Protein AF-X1QPD2-F1 (afdb_monomer_lite)

Radius of gyration: 23.18 Å; chains: 1; bounding box: 61×35×70 Å

InterPro domains:
  IPR004107 Integrase, SAM-like, N-terminal [PF02899] (20-73)
  IPR010998 Integrase/recombinase, N-terminal [G3DSA:1.10.150.130] (5-131)
  IPR011010 DNA breaking-rejoining enzyme, catalytic core [SSF56349] (10-158)
  IPR044068 Core-binding (CB) domain [PS51900] (10-109)

pLDDT: mean 89.9, std 12.09, range [36.44, 97.88]

Secondary structure (DSSP, 8-state):
----------BHHHHHHHHHHHTTTS-HHHHHHHHHHHHHHHHHHHHTT--SBGGG--HHHHHHHHHHHHH-SSGGG-SS--TTTSSPPPHHHHHHHHHHHHHHHHHHHHTS-SS---SGGGPPPPPP-PPP-PPPPHHHHHHHHHHHHHHHHHT-HHHHHHHHHHHHHHHHH--

Organism: NCBI:txid412755

Sequence (175 aa):
MITELKTKTITLDELIDAFLGATSHLSPHTQRYYRTYLKNFGWYAHKFGWP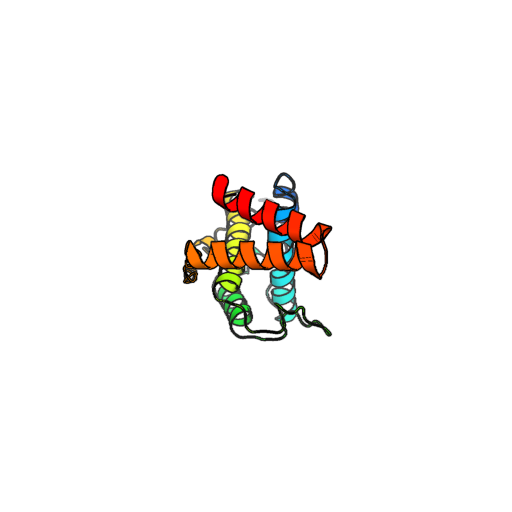EAAEEITRDHIRQFLNYVSSNTNRWGLDDPTRSSSRRAAPGTAFHYGVVVKRLFRWASDEEEYVKENGIWRLKLPAPHFRQVEPYTDTEVMSLLEACEEEYRFRSCFLGSRNGAIIAVFCDTGR

Structure (mmCIF, N/CA/C/O backbone):
data_AF-X1QPD2-F1
#
_entry.id   AF-X1QPD2-F1
#
loop_
_atom_site.group_PDB
_atom_site.id
_atom_site.type_symbol
_atom_site.label_atom_id
_atom_site.label_alt_id
_atom_site.label_comp_id
_atom_site.label_asym_id
_atom_site.label_entity_id
_atom_site.label_seq_id
_atom_site.pdbx_PDB_ins_code
_atom_site.Cartn_x
_atom_site.Cartn_y
_atom_site.Cartn_z
_atom_site.occupancy
_atom_site.B_iso_or_equiv
_atom_site.auth_seq_id
_atom_site.auth_comp_id
_atom_site.auth_asym_id
_atom_site.auth_atom_id
_atom_site.pdbx_PDB_model_num
ATOM 1 N N . MET A 1 1 ? -36.673 8.639 31.900 1.00 36.44 1 MET A N 1
ATOM 2 C CA . MET A 1 1 ? -36.144 7.412 31.270 1.00 36.44 1 MET A CA 1
ATOM 3 C C . MET A 1 1 ? -35.296 7.849 30.097 1.00 36.44 1 MET A C 1
ATOM 5 O O . MET A 1 1 ? -35.849 8.310 29.110 1.00 36.44 1 MET A O 1
ATOM 9 N N . ILE A 1 2 ? -33.974 7.840 30.264 1.00 37.12 2 ILE A N 1
ATOM 10 C CA . ILE A 1 2 ? -33.036 8.119 29.176 1.00 37.12 2 ILE A CA 1
ATOM 11 C C . ILE A 1 2 ? -32.878 6.792 28.445 1.00 37.12 2 ILE A C 1
ATOM 13 O O . ILE A 1 2 ? -32.372 5.831 29.016 1.00 37.12 2 ILE A O 1
ATOM 17 N N . THR A 1 3 ? -33.412 6.710 27.234 1.00 38.44 3 THR A N 1
ATOM 18 C CA . THR A 1 3 ? -33.217 5.559 26.360 1.00 38.44 3 THR A CA 1
ATOM 19 C C . THR A 1 3 ? -31.744 5.556 25.968 1.00 38.44 3 THR A C 1
ATOM 21 O O . THR A 1 3 ? -31.315 6.396 25.179 1.00 38.44 3 THR A O 1
ATOM 24 N N . GLU A 1 4 ? -30.949 4.669 26.566 1.00 42.09 4 GLU A N 1
ATOM 25 C CA . GLU A 1 4 ? -29.590 4.396 26.107 1.00 42.09 4 GLU A CA 1
ATOM 26 C C . GLU A 1 4 ? -29.680 3.866 24.673 1.00 42.09 4 GLU A C 1
ATOM 28 O O . GLU A 1 4 ? -29.994 2.700 24.425 1.00 42.09 4 GLU A O 1
ATOM 33 N N . LEU A 1 5 ? -29.452 4.752 23.705 1.00 43.00 5 LEU A N 1
ATOM 34 C CA . LEU A 1 5 ? -29.138 4.365 22.340 1.00 43.00 5 LEU A CA 1
ATOM 35 C C . LEU A 1 5 ? -27.831 3.577 22.418 1.00 43.00 5 LEU A C 1
ATOM 37 O O . LEU A 1 5 ? -26.760 4.165 22.540 1.00 43.00 5 LEU A O 1
ATOM 41 N N . LYS A 1 6 ? -27.920 2.242 22.390 1.00 42.84 6 LYS A N 1
ATOM 42 C CA . LYS A 1 6 ? -26.766 1.383 22.124 1.00 42.84 6 LYS A CA 1
ATOM 43 C C . LYS A 1 6 ? -26.183 1.830 20.788 1.00 42.84 6 LYS A C 1
ATOM 45 O O . LYS A 1 6 ? -26.721 1.492 19.735 1.00 42.84 6 LYS A O 1
ATOM 50 N N . THR A 1 7 ? -25.114 2.615 20.838 1.00 57.09 7 THR A N 1
ATOM 51 C CA . THR A 1 7 ? -24.242 2.865 19.696 1.00 57.09 7 THR A CA 1
ATOM 52 C C . THR A 1 7 ? -23.852 1.503 19.149 1.00 57.09 7 THR A C 1
ATOM 54 O O . THR A 1 7 ? -23.247 0.697 19.853 1.00 57.09 7 THR A O 1
ATOM 57 N N . LYS A 1 8 ? -24.310 1.204 17.934 1.00 65.56 8 LYS A N 1
ATOM 58 C CA . LYS A 1 8 ? -24.020 -0.050 17.250 1.00 65.56 8 LYS A CA 1
ATOM 59 C C . LYS A 1 8 ? -22.508 -0.109 17.041 1.00 65.56 8 LYS A C 1
ATOM 61 O O . LYS A 1 8 ? -21.984 0.600 16.192 1.00 65.56 8 LYS A O 1
ATOM 66 N N . THR A 1 9 ? -21.819 -0.904 17.852 1.00 85.00 9 THR A N 1
ATOM 67 C CA . THR A 1 9 ? -20.382 -1.132 17.714 1.00 85.00 9 THR A CA 1
ATOM 68 C C . THR A 1 9 ? -20.138 -1.821 16.378 1.00 85.00 9 THR A C 1
ATOM 70 O O . THR A 1 9 ? -20.630 -2.928 16.164 1.00 85.00 9 THR A O 1
ATOM 73 N N . ILE A 1 10 ? -19.433 -1.149 15.468 1.00 93.56 10 ILE A N 1
ATOM 74 C CA . ILE A 1 10 ? -19.059 -1.717 14.174 1.00 93.56 10 ILE A CA 1
ATOM 75 C C . ILE A 1 10 ? -17.863 -2.656 14.354 1.00 93.56 10 ILE A C 1
ATOM 77 O O . ILE A 1 10 ? -16.903 -2.345 15.072 1.00 93.56 10 ILE A O 1
ATOM 81 N N . THR A 1 11 ? -17.915 -3.814 13.708 1.00 96.25 11 THR A N 1
ATOM 82 C CA . THR A 1 11 ? -16.768 -4.724 13.663 1.00 96.25 11 THR A CA 1
ATOM 83 C C . THR A 1 11 ? -15.701 -4.216 12.693 1.00 96.25 11 THR A C 1
ATOM 85 O O . THR A 1 11 ? -15.967 -3.388 11.817 1.00 96.25 11 THR A O 1
ATOM 88 N N . LEU A 1 12 ? -14.469 -4.711 12.817 1.00 96.00 12 LEU A N 1
ATOM 89 C CA . LEU A 1 12 ? -13.395 -4.353 11.893 1.00 96.00 12 LEU A CA 1
ATOM 90 C C . LEU A 1 12 ? -13.722 -4.740 10.440 1.00 96.00 12 LEU A C 1
ATOM 92 O O . LEU A 1 12 ? -13.434 -3.963 9.530 1.00 96.00 12 LEU A O 1
ATOM 96 N N . ASP A 1 13 ? -14.331 -5.904 10.218 1.00 96.94 13 ASP A N 1
ATOM 97 C CA . ASP A 1 13 ? -14.696 -6.359 8.872 1.00 96.94 13 ASP A CA 1
ATOM 98 C C . ASP A 1 13 ? -15.800 -5.487 8.267 1.00 96.94 13 ASP A C 1
ATOM 100 O O . ASP A 1 13 ? -15.658 -5.019 7.137 1.00 96.94 13 ASP A O 1
ATOM 104 N N . GLU A 1 14 ? -16.846 -5.178 9.040 1.00 96.88 14 GLU A N 1
ATOM 105 C CA . GLU A 1 14 ? -17.898 -4.251 8.606 1.00 96.88 14 GLU A CA 1
ATOM 106 C C . GLU A 1 14 ? -17.326 -2.864 8.288 1.00 96.88 14 GLU A C 1
ATOM 108 O O . GLU A 1 14 ? -17.724 -2.245 7.300 1.00 96.88 14 GLU A O 1
ATOM 113 N N . LEU A 1 15 ? -16.362 -2.382 9.081 1.00 96.38 15 LEU A N 1
ATOM 114 C CA . LEU A 1 15 ? -15.709 -1.100 8.831 1.00 96.38 15 LEU A CA 1
ATOM 115 C C . LEU A 1 15 ? -14.892 -1.120 7.530 1.00 96.38 15 LEU A C 1
ATOM 117 O O . LEU A 1 15 ? -14.919 -0.153 6.763 1.00 96.38 15 LEU A O 1
ATOM 121 N N . ILE A 1 16 ? -14.167 -2.211 7.269 1.00 97.75 16 ILE A N 1
ATOM 122 C CA . ILE A 1 16 ? -13.414 -2.399 6.024 1.00 97.75 16 ILE A CA 1
ATOM 123 C C . ILE A 1 16 ? -14.368 -2.415 4.827 1.00 97.75 16 ILE A C 1
ATOM 125 O O . ILE A 1 16 ? -14.115 -1.714 3.844 1.00 97.75 16 ILE A O 1
ATOM 129 N N . ASP A 1 17 ? -15.461 -3.171 4.901 1.00 97.75 17 ASP A N 1
ATOM 130 C CA . ASP A 1 17 ? -16.435 -3.269 3.814 1.00 97.75 17 ASP A CA 1
ATOM 131 C C . ASP A 1 17 ? -17.132 -1.932 3.551 1.00 97.75 17 ASP A C 1
ATOM 133 O O . ASP A 1 17 ? -17.243 -1.512 2.394 1.00 97.75 17 ASP A O 1
ATOM 137 N N . ALA A 1 18 ? -17.514 -1.211 4.608 1.00 96.94 18 ALA A N 1
ATOM 138 C CA . ALA A 1 18 ? -18.100 0.120 4.497 1.00 96.94 18 ALA A CA 1
ATOM 139 C C . ALA A 1 18 ? -17.131 1.108 3.819 1.00 96.94 18 ALA A C 1
ATOM 141 O O . ALA A 1 18 ? -17.519 1.811 2.883 1.00 96.94 18 ALA A O 1
ATOM 142 N N . PHE A 1 19 ? -15.846 1.100 4.192 1.00 97.25 19 PHE A N 1
ATOM 143 C CA . PHE A 1 19 ? -14.824 1.941 3.557 1.00 97.25 19 PHE A CA 1
ATOM 144 C C . PHE A 1 19 ? -14.613 1.601 2.074 1.00 97.25 19 PHE A C 1
ATOM 146 O O . PHE A 1 19 ? -14.459 2.487 1.224 1.00 97.25 19 PHE A O 1
ATOM 153 N N . LEU A 1 20 ? -14.603 0.311 1.729 1.00 97.38 20 LEU A N 1
ATOM 154 C CA . LEU A 1 20 ? -14.491 -0.127 0.336 1.00 97.38 20 LEU A CA 1
ATOM 155 C C . LEU A 1 20 ? -15.728 0.272 -0.483 1.00 97.38 20 LEU A C 1
ATOM 157 O O . LEU A 1 20 ? -15.587 0.640 -1.649 1.00 97.38 20 LEU A O 1
ATOM 161 N N . GLY A 1 21 ? -16.917 0.256 0.124 1.00 97.06 21 GLY A N 1
ATOM 162 C CA . GLY A 1 21 ? -18.145 0.783 -0.472 1.00 97.06 21 GLY A CA 1
ATOM 163 C C . GLY A 1 21 ? -18.079 2.293 -0.712 1.00 97.06 21 GLY A C 1
ATOM 164 O O . GLY A 1 21 ? -18.341 2.753 -1.827 1.00 97.06 21 GLY A O 1
ATOM 165 N N . ALA A 1 22 ? -17.638 3.060 0.288 1.00 95.69 22 ALA A N 1
ATOM 166 C CA . ALA A 1 22 ? -17.492 4.515 0.202 1.00 95.69 22 ALA A CA 1
ATOM 167 C C . ALA A 1 22 ? -16.485 4.949 -0.881 1.00 95.69 22 ALA A C 1
ATOM 169 O O . ALA A 1 22 ? -16.646 5.980 -1.533 1.00 95.69 22 ALA A O 1
ATOM 170 N N . THR A 1 23 ? -15.465 4.127 -1.140 1.00 95.75 23 THR A N 1
ATOM 171 C CA . THR A 1 23 ? -14.423 4.389 -2.148 1.00 95.75 23 THR A CA 1
ATOM 172 C C . THR A 1 23 ? -14.710 3.783 -3.531 1.00 95.75 23 THR A C 1
ATOM 174 O O . THR A 1 23 ? -13.845 3.802 -4.410 1.00 95.75 23 THR A O 1
ATOM 177 N N . SER A 1 24 ? -15.933 3.298 -3.773 1.00 94.81 24 SER A N 1
ATOM 178 C CA . SER A 1 24 ? -16.348 2.654 -5.035 1.00 94.81 24 SER A CA 1
ATOM 179 C C . SER A 1 24 ? -16.325 3.565 -6.271 1.00 94.81 24 SER A C 1
ATOM 181 O O . SER A 1 24 ? -16.236 3.076 -7.395 1.00 94.81 24 SER A O 1
ATOM 183 N N . HIS A 1 25 ? -16.357 4.883 -6.082 1.00 96.62 25 HIS A N 1
ATOM 184 C CA . HIS A 1 25 ? -16.267 5.876 -7.156 1.00 96.62 25 HIS A CA 1
ATOM 185 C C . HIS A 1 25 ? -14.825 6.114 -7.648 1.00 96.62 25 HIS A C 1
ATOM 187 O O . HIS A 1 25 ? -14.616 6.777 -8.664 1.00 96.62 25 HIS A O 1
ATOM 193 N N . LEU A 1 26 ? -13.813 5.605 -6.934 1.00 96.62 26 LEU A N 1
ATOM 194 C CA . LEU A 1 26 ? -12.406 5.757 -7.311 1.00 96.62 26 LEU A CA 1
ATOM 195 C C . LEU A 1 26 ? -12.024 4.818 -8.461 1.00 96.62 26 LEU A C 1
ATOM 197 O O . LEU A 1 26 ? -12.720 3.850 -8.762 1.00 96.62 26 LEU A O 1
ATOM 201 N N . SER A 1 27 ? -10.861 5.063 -9.076 1.00 97.44 27 SER A N 1
ATOM 202 C CA . SER A 1 27 ? -10.365 4.223 -10.174 1.00 97.44 27 SER A CA 1
ATOM 203 C C . SER A 1 27 ? -10.264 2.734 -9.780 1.00 97.44 27 SER A C 1
ATOM 205 O O . SER A 1 27 ? -9.936 2.426 -8.625 1.00 97.44 27 SER A O 1
ATOM 207 N N . PRO A 1 28 ? -10.431 1.788 -10.728 1.00 96.81 28 PRO A N 1
ATOM 208 C CA . PRO A 1 28 ? -10.299 0.355 -10.445 1.00 96.81 28 PRO A CA 1
ATOM 209 C C . PRO A 1 28 ? -8.948 -0.026 -9.825 1.00 96.81 28 PRO A C 1
ATOM 211 O O . PRO A 1 28 ? -8.867 -0.930 -8.990 1.00 96.81 28 PRO A O 1
ATOM 214 N N . HIS A 1 29 ? -7.879 0.679 -10.208 1.00 95.69 29 HIS A N 1
ATOM 215 C CA . HIS A 1 29 ? -6.551 0.482 -9.636 1.00 95.69 29 HIS A CA 1
ATOM 216 C C . HIS A 1 29 ? -6.515 0.881 -8.153 1.00 95.69 29 HIS A C 1
ATOM 218 O O . HIS A 1 29 ? -6.034 0.116 -7.317 1.00 95.69 29 HIS A O 1
ATOM 224 N N . THR A 1 30 ? -7.084 2.038 -7.806 1.00 96.25 30 THR A N 1
ATOM 225 C CA . THR A 1 30 ? -7.169 2.523 -6.420 1.00 96.25 30 THR A CA 1
ATOM 226 C C . THR A 1 30 ? -8.028 1.609 -5.545 1.00 96.25 30 THR A C 1
ATOM 228 O O . THR A 1 30 ? -7.646 1.292 -4.419 1.00 96.25 30 THR A O 1
ATOM 231 N N . GLN A 1 31 ? -9.151 1.113 -6.067 1.00 96.62 31 GLN A N 1
ATOM 232 C CA . GLN A 1 31 ? -9.991 0.155 -5.343 1.00 96.62 31 GLN A CA 1
ATOM 233 C C . GLN A 1 31 ? -9.250 -1.158 -5.068 1.00 96.62 31 GLN A C 1
ATOM 235 O O . GLN A 1 31 ? -9.268 -1.670 -3.948 1.00 96.62 31 GLN A O 1
ATOM 240 N N . ARG A 1 32 ? -8.551 -1.699 -6.077 1.00 96.44 32 ARG A N 1
ATOM 241 C CA . ARG A 1 32 ? -7.731 -2.909 -5.919 1.00 96.44 32 ARG A CA 1
ATOM 242 C C . ARG A 1 32 ? -6.620 -2.701 -4.899 1.00 96.44 32 ARG A C 1
ATOM 244 O O . ARG A 1 32 ? -6.359 -3.604 -4.101 1.00 96.44 32 ARG A O 1
ATOM 251 N N . TYR A 1 33 ? -5.996 -1.525 -4.924 1.00 96.19 33 TYR A N 1
ATOM 252 C CA . TYR A 1 33 ? -5.009 -1.110 -3.941 1.00 96.19 33 TYR A CA 1
ATOM 253 C C . TYR A 1 33 ? -5.614 -1.210 -2.533 1.00 96.19 33 TYR A C 1
ATOM 255 O O . TYR A 1 33 ? -5.199 -2.089 -1.779 1.00 96.19 33 TYR A O 1
ATOM 263 N N . TYR A 1 34 ? -6.664 -0.450 -2.199 1.00 97.88 34 TYR A N 1
ATOM 264 C CA . TYR A 1 34 ? -7.263 -0.498 -0.856 1.00 97.88 34 TYR A CA 1
ATOM 265 C C . TYR A 1 34 ? -7.717 -1.897 -0.438 1.00 97.88 34 TYR A C 1
ATOM 267 O O . TYR A 1 34 ? -7.348 -2.357 0.644 1.00 97.88 34 TYR A O 1
ATOM 275 N N . ARG A 1 35 ? -8.431 -2.610 -1.316 1.00 97.25 35 ARG A N 1
ATOM 276 C CA . ARG A 1 35 ? -8.927 -3.966 -1.044 1.00 97.25 35 ARG A CA 1
ATOM 277 C C . ARG A 1 35 ? -7.801 -4.927 -0.669 1.00 97.25 35 ARG A C 1
ATOM 279 O O . ARG A 1 35 ? -7.953 -5.705 0.264 1.00 97.25 35 ARG A O 1
ATOM 286 N N . THR A 1 36 ? -6.669 -4.871 -1.371 1.00 95.25 36 THR A N 1
ATOM 287 C CA . THR A 1 36 ? -5.531 -5.768 -1.109 1.00 95.25 36 THR A CA 1
ATOM 288 C C . THR A 1 36 ? -4.926 -5.515 0.270 1.00 95.25 36 THR A C 1
ATOM 290 O O . THR A 1 36 ? -4.709 -6.456 1.032 1.00 95.25 36 THR A O 1
ATOM 293 N N . TYR A 1 37 ? -4.666 -4.249 0.607 1.00 96.69 37 TYR A N 1
ATOM 294 C CA . TYR A 1 37 ? -4.041 -3.892 1.883 1.00 96.69 37 TYR A CA 1
ATOM 295 C C . TYR A 1 37 ? -4.980 -4.152 3.071 1.00 96.69 37 TYR A C 1
ATOM 297 O O . TYR A 1 37 ? -4.538 -4.704 4.079 1.00 96.69 37 TYR A O 1
ATOM 305 N N . LEU A 1 38 ? -6.269 -3.817 2.945 1.00 97.88 38 LEU A N 1
ATOM 306 C CA . LEU A 1 38 ? -7.248 -4.001 4.019 1.00 97.88 38 LEU A CA 1
ATOM 307 C C . LEU A 1 38 ? -7.638 -5.463 4.234 1.00 97.88 38 LEU A C 1
ATOM 309 O O . LEU A 1 38 ? -7.747 -5.883 5.379 1.00 97.88 38 LEU A O 1
ATOM 313 N N . LYS A 1 39 ? -7.737 -6.271 3.171 1.00 96.31 39 LYS A N 1
ATOM 314 C CA . LYS A 1 39 ? -7.956 -7.720 3.308 1.00 96.31 39 LYS A CA 1
ATOM 315 C C . LYS A 1 39 ? -6.868 -8.374 4.162 1.00 96.31 39 LYS A C 1
ATOM 317 O O . LYS A 1 39 ? -7.158 -9.167 5.049 1.00 96.31 39 LYS A O 1
ATOM 322 N N . ASN A 1 40 ? -5.608 -8.037 3.898 1.00 96.19 40 ASN A N 1
ATOM 323 C CA . ASN A 1 40 ? -4.476 -8.596 4.635 1.00 96.19 40 ASN A CA 1
ATOM 324 C C . ASN A 1 40 ? -4.392 -8.054 6.072 1.00 96.19 40 ASN A C 1
ATOM 326 O O . ASN A 1 40 ? -3.950 -8.769 6.969 1.00 96.19 40 ASN A O 1
ATOM 330 N N . PHE A 1 41 ? -4.833 -6.812 6.294 1.00 97.62 41 PHE A N 1
ATOM 331 C CA . PHE A 1 41 ? -4.986 -6.250 7.634 1.00 97.62 41 PHE A CA 1
ATOM 332 C C . PHE A 1 41 ? -6.054 -6.996 8.446 1.00 97.62 41 PHE A C 1
ATOM 334 O O . PHE A 1 41 ? -5.752 -7.448 9.547 1.00 97.62 41 PHE A O 1
ATOM 341 N N . GLY A 1 42 ? -7.248 -7.201 7.878 1.00 97.06 42 GLY A N 1
ATOM 342 C CA . GLY A 1 42 ? -8.317 -7.984 8.504 1.00 97.06 42 GLY A CA 1
ATOM 343 C C . GLY A 1 42 ? -7.879 -9.419 8.797 1.00 97.06 42 GLY A C 1
ATOM 344 O O . GLY A 1 42 ? -7.992 -9.881 9.927 1.00 97.06 42 GLY A O 1
ATOM 345 N N . TRP A 1 43 ? -7.249 -10.097 7.827 1.00 96.38 43 TRP A N 1
ATOM 346 C CA . TRP A 1 43 ? -6.676 -11.433 8.045 1.00 96.38 43 TRP A CA 1
ATOM 347 C C . TRP A 1 43 ? -5.708 -11.467 9.232 1.00 96.38 43 TRP A C 1
ATOM 349 O O . TRP A 1 43 ? -5.756 -12.390 10.042 1.00 96.38 43 TRP A O 1
ATOM 359 N N . TYR A 1 44 ? -4.829 -10.466 9.345 1.00 96.94 44 TYR A N 1
ATOM 360 C CA . TYR A 1 44 ? -3.874 -10.397 10.446 1.00 96.94 44 TYR A CA 1
ATOM 361 C C . TYR A 1 44 ? -4.583 -10.204 11.789 1.00 96.94 44 TYR A C 1
ATOM 363 O O . TYR A 1 44 ? -4.280 -10.925 12.735 1.00 96.94 44 TYR A O 1
ATOM 371 N N . ALA A 1 45 ? -5.543 -9.279 11.865 1.00 97.25 45 ALA A N 1
ATOM 372 C CA . ALA A 1 45 ? -6.320 -9.037 13.077 1.00 97.25 45 ALA A CA 1
ATOM 373 C C . ALA A 1 45 ? -7.009 -10.324 13.567 1.00 97.25 45 ALA A C 1
ATOM 375 O O . ALA A 1 45 ? -6.825 -10.717 14.719 1.00 97.25 45 ALA A O 1
ATOM 376 N N . HIS A 1 46 ? -7.679 -11.046 12.664 1.00 96.44 46 HIS A N 1
ATOM 377 C CA . HIS A 1 46 ? -8.305 -12.340 12.959 1.00 96.44 46 HIS A CA 1
ATOM 378 C C . HIS A 1 46 ? -7.295 -13.392 13.411 1.00 96.44 46 HIS A C 1
ATOM 380 O O . HIS A 1 46 ? -7.484 -14.063 14.425 1.00 96.44 46 HIS A O 1
ATOM 386 N N . LYS A 1 47 ? -6.180 -13.533 12.684 1.00 96.19 47 LYS A N 1
ATOM 387 C CA . LYS A 1 47 ? -5.169 -14.561 12.964 1.00 96.19 47 LYS A CA 1
ATOM 388 C C . LYS A 1 47 ? -4.539 -14.411 14.349 1.00 96.19 47 LYS A C 1
ATOM 390 O O . LYS A 1 47 ? -4.175 -15.420 14.952 1.00 96.19 47 LYS A O 1
ATOM 395 N N . PHE A 1 48 ? -4.384 -13.176 14.819 1.00 96.19 48 PHE A N 1
ATOM 396 C CA . PHE A 1 48 ? -3.753 -12.851 16.097 1.00 96.19 48 PHE A CA 1
ATOM 397 C C . PHE A 1 48 ? -4.762 -12.518 17.207 1.00 96.19 48 PHE A C 1
ATOM 399 O O . PHE A 1 48 ? -4.350 -12.043 18.263 1.00 96.19 48 PHE A O 1
ATOM 406 N N . GLY A 1 49 ? -6.056 -12.795 16.994 1.00 96.31 49 GLY A N 1
ATOM 407 C CA . GLY A 1 49 ? -7.093 -12.658 18.020 1.00 96.31 49 GLY A CA 1
ATOM 408 C C . GLY A 1 49 ? -7.264 -11.226 18.520 1.00 96.31 49 GLY A C 1
ATOM 409 O O . GLY A 1 49 ? -7.428 -11.003 19.718 1.00 96.31 49 GLY A O 1
ATOM 410 N N . TRP A 1 50 ? -7.144 -10.249 17.624 1.00 96.81 50 TRP A N 1
ATOM 411 C CA . TRP A 1 50 ? -7.405 -8.855 17.963 1.00 96.81 50 TRP A CA 1
ATOM 412 C C . TRP A 1 50 ? -8.891 -8.610 18.246 1.00 96.81 50 TRP A C 1
ATOM 414 O O . TRP A 1 50 ? -9.729 -9.400 17.811 1.00 96.81 50 TRP A O 1
ATOM 424 N N . PRO A 1 51 ? -9.227 -7.505 18.938 1.00 95.06 51 PRO A N 1
ATOM 425 C CA . PRO A 1 51 ? -10.614 -7.122 19.152 1.00 95.06 51 PRO A CA 1
ATOM 426 C C . PRO A 1 51 ? -11.422 -7.055 17.854 1.00 95.06 51 PRO A C 1
ATOM 428 O O . PRO A 1 51 ? -10.966 -6.484 16.862 1.00 95.06 51 PRO A O 1
ATOM 431 N N . GLU A 1 52 ? -12.641 -7.595 17.883 1.00 93.81 52 GLU A N 1
ATOM 432 C CA . GLU A 1 52 ? -13.575 -7.492 16.757 1.00 93.81 52 GLU A CA 1
ATOM 433 C C . GLU A 1 52 ? -14.113 -6.068 16.612 1.00 93.81 52 GLU A C 1
ATOM 435 O O . GLU A 1 52 ? -14.283 -5.581 15.495 1.00 93.81 52 GLU A O 1
ATOM 440 N N . ALA A 1 53 ? -14.355 -5.389 17.737 1.00 93.69 53 ALA A N 1
ATOM 441 C CA . ALA A 1 53 ? -14.824 -4.013 17.768 1.00 93.69 53 ALA A CA 1
ATOM 442 C C . ALA A 1 53 ? -13.749 -3.067 17.217 1.00 93.69 53 ALA A C 1
ATOM 444 O O . ALA A 1 53 ? -12.653 -2.951 17.773 1.00 93.69 53 ALA A O 1
ATOM 445 N N . ALA A 1 54 ? -14.073 -2.333 16.149 1.00 93.38 54 ALA A N 1
ATOM 446 C CA . ALA A 1 54 ? -13.107 -1.450 15.499 1.00 93.38 54 ALA A CA 1
ATOM 447 C C . ALA A 1 54 ? -12.606 -0.325 16.427 1.00 93.38 54 ALA A C 1
ATOM 449 O O . ALA A 1 54 ? -11.460 0.112 16.307 1.00 93.38 54 ALA A O 1
ATOM 450 N N . GLU A 1 55 ? -13.433 0.114 17.381 1.00 92.44 55 GLU A N 1
ATOM 451 C CA . GLU A 1 55 ? -13.071 1.138 18.371 1.00 92.44 55 GLU A CA 1
ATOM 452 C C . GLU A 1 55 ? -11.962 0.695 19.335 1.00 92.44 55 GLU A C 1
ATOM 454 O O . GLU A 1 55 ? -11.213 1.529 19.844 1.00 92.44 55 GLU A O 1
ATOM 459 N N . GLU A 1 56 ? -11.816 -0.611 19.556 1.00 93.31 56 GLU A N 1
ATOM 460 C CA . GLU A 1 56 ? -10.807 -1.185 20.450 1.00 93.31 56 GLU A CA 1
ATOM 461 C C . GLU A 1 56 ? -9.455 -1.395 19.748 1.00 93.31 56 GLU A C 1
ATOM 463 O O . GLU A 1 56 ? -8.443 -1.726 20.377 1.00 93.31 56 GLU A O 1
ATOM 468 N N . ILE A 1 57 ? -9.390 -1.165 18.432 1.00 94.62 57 ILE A N 1
ATOM 469 C CA . ILE A 1 57 ? -8.130 -1.182 17.700 1.00 94.62 57 ILE A CA 1
ATOM 470 C C . ILE A 1 57 ? -7.305 0.052 18.080 1.00 94.62 57 ILE A C 1
ATOM 472 O O . ILE A 1 57 ? -7.756 1.193 18.001 1.00 94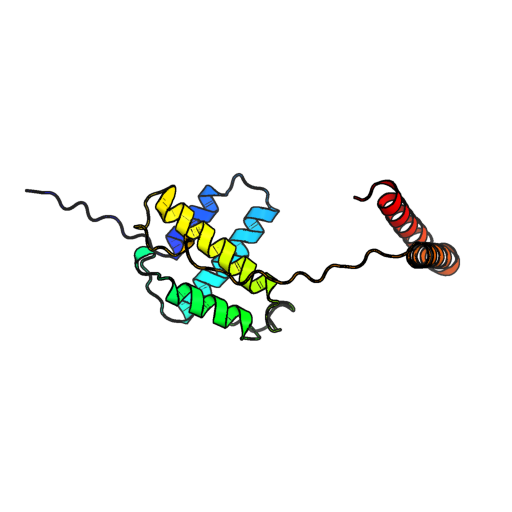.62 57 ILE A O 1
ATOM 476 N N . THR A 1 58 ? -6.051 -0.174 18.478 1.00 93.69 58 THR A N 1
ATOM 477 C CA . THR A 1 58 ? -5.152 0.861 18.994 1.00 93.69 58 THR A CA 1
ATOM 478 C C . THR A 1 58 ? -3.959 1.081 18.069 1.00 93.69 58 THR A C 1
ATOM 480 O O . THR A 1 58 ? -3.666 0.299 17.163 1.00 93.69 58 THR A O 1
ATOM 483 N N . ARG A 1 59 ? -3.183 2.135 18.340 1.00 94.19 59 ARG A N 1
ATOM 484 C CA . ARG A 1 59 ? -1.896 2.373 17.664 1.00 94.19 59 ARG A CA 1
ATOM 485 C C . ARG A 1 59 ? -0.907 1.220 17.826 1.00 94.19 59 ARG A C 1
ATOM 487 O O . ARG A 1 59 ? -0.113 0.995 16.915 1.00 94.19 59 ARG A O 1
ATOM 494 N N . ASP A 1 60 ? -0.938 0.517 18.954 1.00 94.44 60 ASP A N 1
ATOM 495 C CA . ASP A 1 60 ? -0.014 -0.588 19.213 1.00 94.44 60 ASP A CA 1
ATOM 496 C C . ASP A 1 60 ? -0.374 -1.822 18.400 1.00 94.44 60 ASP A C 1
ATOM 498 O O . ASP A 1 60 ? 0.529 -2.447 17.845 1.00 94.44 60 ASP A O 1
ATOM 502 N N . HIS A 1 61 ? -1.668 -2.084 18.201 1.00 95.94 61 HIS A N 1
ATOM 503 C CA . HIS A 1 61 ? -2.125 -3.054 17.212 1.00 95.94 61 HIS A CA 1
ATOM 504 C C . HIS A 1 61 ? -1.532 -2.708 15.837 1.00 95.94 61 HIS A C 1
ATOM 506 O O . HIS A 1 61 ? -0.774 -3.495 15.266 1.00 95.94 61 HIS A O 1
ATOM 512 N N . ILE A 1 62 ? -1.724 -1.477 15.346 1.00 96.00 62 ILE A N 1
ATOM 513 C CA . ILE A 1 62 ? -1.191 -1.088 14.029 1.00 96.00 62 ILE A CA 1
ATOM 514 C C . ILE A 1 62 ? 0.337 -1.255 13.954 1.00 96.00 62 ILE A C 1
ATOM 516 O O . ILE A 1 62 ? 0.849 -1.756 12.954 1.00 96.00 62 ILE A O 1
ATOM 520 N N . ARG A 1 63 ? 1.087 -0.911 15.009 1.00 95.56 63 ARG A N 1
ATOM 521 C CA . ARG A 1 63 ? 2.545 -1.135 15.063 1.00 95.56 63 ARG A CA 1
ATOM 522 C C . ARG A 1 63 ? 2.917 -2.611 14.972 1.00 95.56 63 ARG A C 1
ATOM 524 O O . ARG A 1 63 ? 3.844 -2.937 14.233 1.00 95.56 63 ARG A O 1
ATOM 531 N N . GLN A 1 64 ? 2.208 -3.491 15.677 1.00 96.12 64 GLN A N 1
ATOM 532 C CA . GLN A 1 64 ? 2.432 -4.937 15.606 1.00 96.12 64 GLN A CA 1
ATOM 533 C C . GLN A 1 64 ? 2.203 -5.458 14.184 1.00 96.12 64 GLN A C 1
ATOM 535 O O . GLN A 1 64 ? 3.053 -6.171 13.654 1.00 96.12 64 GLN A O 1
ATOM 540 N N . PHE A 1 65 ? 1.121 -5.029 13.530 1.00 96.62 65 PHE A N 1
ATOM 541 C CA . PHE A 1 65 ? 0.854 -5.388 12.137 1.00 96.62 65 PHE A CA 1
ATOM 542 C C . PHE A 1 65 ? 1.961 -4.916 11.187 1.00 96.62 65 PHE A C 1
ATOM 544 O O . PHE A 1 65 ? 2.464 -5.691 10.375 1.00 96.62 65 PHE A O 1
ATOM 551 N N . LEU A 1 66 ? 2.401 -3.661 11.302 1.00 95.56 66 LEU A N 1
ATOM 552 C CA . LEU A 1 66 ? 3.485 -3.138 10.464 1.00 95.56 66 LEU A CA 1
ATOM 553 C C . LEU A 1 66 ? 4.825 -3.841 10.739 1.00 95.56 66 LEU A C 1
ATOM 555 O O . LEU A 1 66 ? 5.609 -4.074 9.812 1.00 95.56 66 LEU A O 1
ATOM 559 N N . ASN A 1 67 ? 5.075 -4.233 11.990 1.00 95.06 67 ASN A N 1
ATOM 560 C CA . ASN A 1 67 ? 6.239 -5.035 12.345 1.00 95.06 67 ASN A CA 1
ATOM 561 C C . ASN A 1 67 ? 6.171 -6.427 11.699 1.00 95.06 67 ASN A C 1
ATOM 563 O O . ASN A 1 67 ? 7.141 -6.852 11.075 1.00 95.06 67 ASN A O 1
ATOM 567 N N . TYR A 1 68 ? 5.015 -7.093 11.743 1.00 95.25 68 TYR A N 1
ATOM 568 C CA . TYR A 1 68 ? 4.799 -8.364 11.045 1.00 95.25 68 TYR A CA 1
ATOM 569 C C . TYR A 1 68 ? 5.044 -8.237 9.538 1.00 95.25 68 TYR A C 1
ATOM 571 O O . TYR A 1 68 ? 5.790 -9.021 8.951 1.00 95.25 68 TYR A O 1
ATOM 579 N N . VAL A 1 69 ? 4.481 -7.204 8.903 1.00 94.12 69 VAL A N 1
ATOM 580 C CA . VAL A 1 69 ? 4.667 -6.972 7.464 1.00 94.12 69 VAL A CA 1
ATOM 581 C C . VAL A 1 69 ? 6.148 -6.840 7.103 1.00 94.12 69 VAL A C 1
ATOM 583 O O . VAL A 1 69 ? 6.587 -7.410 6.105 1.00 94.12 69 VAL A O 1
ATOM 586 N N . SER A 1 70 ? 6.922 -6.099 7.897 1.00 92.50 70 SER A N 1
ATOM 587 C CA . SER A 1 70 ? 8.330 -5.802 7.600 1.00 92.50 70 SER A CA 1
ATOM 588 C C . SER A 1 70 ? 9.312 -6.925 7.968 1.00 92.50 70 SER A C 1
ATOM 590 O O . SER A 1 70 ? 10.371 -7.058 7.340 1.00 92.50 70 SER A O 1
ATOM 592 N N . SER A 1 71 ? 8.988 -7.748 8.967 1.00 91.69 71 SER A N 1
ATOM 593 C CA . SER A 1 71 ? 9.898 -8.775 9.489 1.00 91.69 71 SER A CA 1
ATOM 594 C C . SER A 1 71 ? 9.637 -10.173 8.924 1.00 91.69 71 SER A C 1
ATOM 596 O O . SER A 1 71 ? 10.600 -10.894 8.659 1.00 91.69 71 SER A O 1
ATOM 598 N N . ASN A 1 72 ? 8.382 -10.546 8.660 1.00 90.25 72 ASN A N 1
ATOM 599 C CA . ASN A 1 72 ? 8.035 -11.909 8.263 1.00 90.25 72 ASN A CA 1
ATOM 600 C C . ASN A 1 72 ? 8.188 -12.161 6.755 1.00 90.25 72 ASN A C 1
ATOM 602 O O . ASN A 1 72 ? 7.875 -11.314 5.913 1.00 90.25 72 ASN A O 1
ATOM 606 N N . THR A 1 73 ? 8.614 -13.375 6.416 1.00 88.75 73 THR A N 1
ATOM 607 C CA . THR A 1 73 ? 8.471 -14.003 5.093 1.00 88.75 73 THR A CA 1
ATOM 608 C C . THR A 1 73 ? 7.199 -14.855 5.051 1.00 88.75 73 THR A C 1
ATOM 610 O O . THR A 1 73 ? 6.579 -15.076 6.090 1.00 88.75 73 THR A O 1
ATOM 613 N N . ASN A 1 74 ? 6.799 -15.311 3.859 1.00 86.88 74 ASN A N 1
ATOM 614 C CA . ASN A 1 74 ? 5.613 -16.154 3.633 1.00 86.88 74 ASN A CA 1
ATOM 615 C C . ASN A 1 74 ? 4.367 -15.644 4.377 1.00 86.88 74 ASN A C 1
ATOM 617 O O . ASN A 1 74 ? 3.721 -16.355 5.147 1.00 86.88 74 ASN A O 1
ATOM 621 N N . ARG A 1 75 ? 4.078 -14.353 4.196 1.00 89.31 75 ARG A N 1
ATOM 622 C CA . ARG A 1 75 ? 2.974 -13.686 4.894 1.00 89.31 75 ARG A CA 1
ATOM 623 C C . ARG A 1 75 ? 1.620 -14.224 4.420 1.00 89.31 75 ARG A C 1
ATOM 625 O O . ARG A 1 75 ? 1.502 -14.709 3.298 1.00 89.31 75 ARG A O 1
ATOM 632 N N . TRP A 1 76 ? 0.601 -14.054 5.265 1.00 90.75 76 TRP A N 1
ATOM 633 C CA . TRP A 1 76 ? -0.817 -14.345 4.976 1.00 90.75 76 TRP A CA 1
ATOM 634 C C . TRP A 1 76 ? -1.235 -15.819 5.024 1.00 90.75 76 TRP A C 1
ATOM 636 O O . TRP A 1 76 ? -2.358 -16.134 4.646 1.00 90.75 76 TRP A O 1
ATOM 646 N N . GLY A 1 77 ? -0.368 -16.715 5.515 1.00 81.31 77 GLY A N 1
ATOM 647 C CA . GLY A 1 77 ? -0.718 -18.126 5.730 1.00 81.31 77 GLY A CA 1
ATOM 648 C C . GLY A 1 77 ? -1.150 -18.851 4.454 1.00 81.31 77 GLY A C 1
ATOM 649 O O . GLY A 1 77 ? -2.016 -19.714 4.515 1.00 81.31 77 GLY A O 1
ATOM 650 N N . LEU A 1 78 ? -0.593 -18.444 3.312 1.00 79.31 78 LEU A N 1
ATOM 651 C CA . LEU A 1 78 ? -0.835 -19.068 2.017 1.00 79.31 78 LEU A CA 1
ATOM 652 C C . LEU A 1 78 ? 0.081 -20.284 1.859 1.00 79.31 78 LEU A C 1
ATOM 654 O O . LEU A 1 78 ? 1.281 -20.168 2.114 1.00 79.31 78 LEU A O 1
ATOM 658 N N . ASP A 1 79 ? -0.476 -21.399 1.385 1.00 72.25 79 ASP A N 1
ATOM 659 C CA . ASP A 1 79 ? 0.296 -22.605 1.049 1.00 72.25 79 ASP A CA 1
ATOM 660 C C . ASP A 1 79 ? 1.281 -22.344 -0.105 1.00 72.25 79 ASP A C 1
ATOM 662 O O . ASP A 1 79 ? 2.390 -22.873 -0.110 1.00 72.25 79 ASP A O 1
ATOM 666 N N . ASP A 1 80 ? 0.905 -21.459 -1.039 1.00 72.19 80 ASP A N 1
ATOM 667 C CA . ASP A 1 80 ? 1.771 -20.922 -2.094 1.00 72.19 80 ASP A CA 1
ATOM 668 C C . ASP A 1 80 ? 1.777 -19.378 -2.050 1.00 72.19 80 ASP A C 1
ATOM 670 O O . ASP A 1 80 ? 0.917 -18.710 -2.644 1.00 72.19 80 ASP A O 1
ATOM 674 N N . PRO A 1 81 ? 2.688 -18.765 -1.272 1.00 74.50 81 PRO A N 1
ATOM 675 C CA . PRO A 1 81 ? 2.759 -17.319 -1.156 1.00 74.50 81 PRO A CA 1
ATOM 676 C C . PRO A 1 81 ? 3.278 -16.699 -2.456 1.00 74.50 81 PRO A C 1
ATOM 678 O O . PRO A 1 81 ? 4.324 -17.071 -2.988 1.00 74.50 81 PRO A O 1
ATOM 681 N N . THR A 1 82 ? 2.597 -15.650 -2.928 1.00 75.94 82 THR A N 1
ATOM 682 C CA . THR A 1 82 ? 3.064 -14.849 -4.069 1.00 75.94 82 THR A CA 1
ATOM 683 C C . THR A 1 82 ? 4.521 -14.409 -3.890 1.00 75.94 82 THR A C 1
ATOM 685 O O . THR A 1 82 ? 4.980 -14.162 -2.772 1.00 75.94 82 THR A O 1
ATOM 688 N N . ARG A 1 83 ? 5.249 -14.185 -4.995 1.00 71.19 83 ARG A N 1
ATOM 689 C CA . ARG A 1 83 ? 6.663 -13.747 -4.963 1.00 71.19 83 ARG A CA 1
ATOM 690 C C . ARG A 1 83 ? 6.921 -12.533 -4.051 1.00 71.19 83 ARG A C 1
ATOM 692 O O . ARG A 1 83 ? 8.016 -12.387 -3.514 1.00 71.19 83 ARG A O 1
ATOM 699 N N . SER A 1 84 ? 5.930 -11.655 -3.885 1.00 72.81 84 SER A N 1
ATOM 700 C CA . SER A 1 84 ? 6.007 -10.475 -3.016 1.00 72.81 84 SER A CA 1
ATOM 701 C C . SER A 1 84 ? 5.721 -10.765 -1.537 1.00 72.81 84 SER A C 1
ATOM 703 O O . SER A 1 84 ? 6.216 -10.034 -0.679 1.00 72.81 84 SER A O 1
ATOM 705 N N . SER A 1 85 ? 4.954 -11.810 -1.214 1.00 82.56 85 SER A N 1
ATOM 706 C CA . SER A 1 85 ? 4.657 -12.240 0.162 1.00 82.56 85 SER A CA 1
ATOM 707 C C . SER A 1 85 ? 5.631 -13.291 0.693 1.00 82.56 85 SER A C 1
ATOM 709 O O . SER A 1 85 ? 5.792 -13.386 1.909 1.00 82.56 85 SER A O 1
ATOM 711 N N . SER A 1 86 ? 6.345 -13.999 -0.189 1.00 84.88 86 SER A N 1
ATOM 712 C CA . SER A 1 86 ? 7.348 -15.003 0.184 1.00 84.88 86 SER A CA 1
ATOM 713 C C . SER A 1 86 ? 8.667 -14.414 0.690 1.00 84.88 86 SER A C 1
ATOM 715 O O . SER A 1 86 ? 9.396 -15.046 1.451 1.00 84.88 86 SER A O 1
ATOM 717 N N . ARG A 1 87 ? 8.968 -13.162 0.336 1.00 86.75 87 ARG A N 1
ATOM 718 C CA . ARG A 1 87 ? 10.165 -12.433 0.782 1.00 86.75 87 ARG A CA 1
ATOM 719 C C . ARG A 1 87 ? 9.810 -11.376 1.813 1.00 86.75 87 ARG A C 1
ATOM 721 O O . ARG A 1 87 ? 8.665 -10.926 1.878 1.00 86.75 87 ARG A O 1
ATOM 728 N N . ARG A 1 88 ? 10.804 -10.928 2.586 1.00 87.81 88 ARG A N 1
ATOM 729 C CA . ARG A 1 88 ? 10.647 -9.776 3.487 1.00 87.81 88 ARG A CA 1
ATOM 730 C C . ARG A 1 88 ? 10.145 -8.571 2.696 1.00 87.81 88 ARG A C 1
ATOM 732 O O . ARG A 1 88 ? 10.604 -8.327 1.579 1.00 87.81 88 ARG A O 1
ATOM 739 N N . ALA A 1 89 ? 9.175 -7.860 3.259 1.00 89.06 89 ALA A N 1
ATOM 740 C CA . ALA A 1 89 ? 8.598 -6.707 2.593 1.00 89.06 89 ALA A CA 1
ATOM 741 C C . ALA A 1 89 ? 9.642 -5.594 2.451 1.00 89.06 89 ALA A C 1
ATOM 743 O O . ALA A 1 89 ? 10.412 -5.326 3.375 1.00 89.06 89 ALA A O 1
ATOM 744 N N . ALA A 1 90 ? 9.640 -4.914 1.305 1.00 88.94 90 ALA A N 1
ATOM 745 C CA . ALA A 1 90 ? 10.405 -3.686 1.154 1.00 88.94 90 ALA A CA 1
ATOM 746 C C . ALA A 1 90 ? 9.839 -2.600 2.095 1.00 88.94 90 ALA A C 1
ATOM 748 O O . ALA A 1 90 ? 8.633 -2.613 2.375 1.00 88.94 90 ALA A O 1
ATOM 749 N N . PRO A 1 91 ? 10.647 -1.615 2.533 1.00 89.50 91 PRO A N 1
ATOM 750 C CA . PRO A 1 91 ? 10.172 -0.530 3.397 1.00 89.50 91 PRO A CA 1
ATOM 751 C C . PRO A 1 91 ? 8.931 0.189 2.847 1.00 89.50 91 PRO A C 1
ATOM 753 O O . PRO A 1 91 ? 7.993 0.469 3.591 1.00 89.50 91 PRO A O 1
ATOM 756 N N . GLY A 1 92 ? 8.878 0.407 1.526 1.00 91.00 92 GLY A N 1
ATOM 757 C CA . GLY A 1 92 ? 7.721 1.012 0.857 1.00 91.00 92 GLY A CA 1
ATOM 758 C C . GLY A 1 92 ? 6.434 0.201 1.018 1.00 91.00 92 GLY A C 1
ATOM 759 O O . GLY A 1 92 ? 5.366 0.771 1.209 1.00 91.00 92 GLY A O 1
ATOM 760 N N . THR A 1 93 ? 6.516 -1.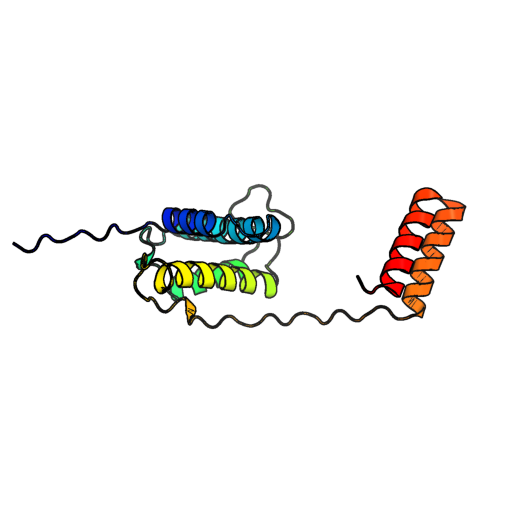130 1.033 1.00 92.06 93 THR A N 1
ATOM 761 C CA . THR A 1 93 ? 5.342 -1.991 1.212 1.00 92.06 93 THR A CA 1
ATOM 762 C C . THR A 1 93 ? 4.723 -1.801 2.594 1.00 92.06 93 THR A C 1
ATOM 764 O O . THR A 1 93 ? 3.524 -1.550 2.687 1.00 92.06 93 THR A O 1
ATOM 767 N N . ALA A 1 94 ? 5.525 -1.867 3.664 1.00 93.31 94 ALA A N 1
ATOM 768 C CA . ALA A 1 94 ? 5.039 -1.630 5.027 1.00 93.31 94 ALA A CA 1
ATOM 769 C C . ALA A 1 94 ? 4.483 -0.205 5.187 1.00 93.31 94 ALA A C 1
ATOM 771 O O . ALA A 1 94 ? 3.440 -0.011 5.810 1.00 93.31 94 ALA A O 1
ATOM 772 N N . PHE A 1 95 ? 5.123 0.784 4.558 1.00 94.56 95 PHE A N 1
ATOM 773 C CA . PHE A 1 95 ? 4.613 2.151 4.526 1.00 94.56 95 PHE A CA 1
ATOM 774 C C . PHE A 1 95 ? 3.217 2.241 3.888 1.00 94.56 95 PHE A C 1
ATOM 776 O O . PHE A 1 95 ? 2.323 2.840 4.482 1.00 94.56 95 PHE A O 1
ATOM 783 N N . HIS A 1 96 ? 2.993 1.602 2.735 1.00 95.25 96 HIS A N 1
ATOM 784 C CA . HIS A 1 96 ? 1.687 1.596 2.068 1.00 95.25 96 HIS A CA 1
ATOM 785 C C . HIS A 1 96 ? 0.590 0.923 2.904 1.00 95.25 96 HIS A C 1
ATOM 787 O O . HIS A 1 96 ? -0.509 1.473 2.995 1.00 95.25 96 HIS A O 1
ATOM 793 N N . TYR A 1 97 ? 0.893 -0.187 3.593 1.00 96.06 97 TYR A N 1
ATOM 794 C CA . TYR A 1 97 ? -0.017 -0.763 4.595 1.00 96.06 97 TYR A CA 1
ATOM 795 C C . TYR A 1 97 ? -0.399 0.271 5.655 1.00 96.06 97 TYR A C 1
ATOM 797 O O . TYR A 1 97 ? -1.581 0.483 5.918 1.00 96.06 97 TYR A O 1
ATOM 805 N N . GLY A 1 98 ? 0.596 0.957 6.222 1.00 95.75 98 GLY A N 1
ATOM 806 C CA . GLY A 1 98 ? 0.366 1.989 7.227 1.00 95.75 98 GLY A CA 1
ATOM 807 C C . GLY A 1 98 ? -0.501 3.132 6.703 1.00 95.75 98 GLY A C 1
ATOM 808 O O . GLY A 1 98 ? -1.424 3.558 7.390 1.00 95.75 98 GLY A O 1
ATOM 809 N N . VAL A 1 99 ? -0.245 3.618 5.486 1.00 96.06 99 VAL A N 1
ATOM 810 C CA . VAL A 1 99 ? -1.029 4.698 4.865 1.00 96.06 99 VAL A CA 1
ATOM 811 C C . VAL A 1 99 ? -2.490 4.290 4.696 1.00 96.06 99 VAL A C 1
ATOM 813 O O . VAL A 1 99 ? -3.379 5.065 5.045 1.00 96.06 99 VAL A O 1
ATOM 816 N N . VAL A 1 100 ? -2.745 3.077 4.199 1.00 97.25 100 VAL A N 1
ATOM 817 C CA . VAL A 1 100 ? -4.109 2.579 3.985 1.00 97.25 100 VAL A CA 1
ATOM 818 C C . VAL A 1 100 ? -4.855 2.417 5.305 1.00 97.25 100 VAL A C 1
ATOM 820 O O . VAL A 1 100 ? -5.962 2.930 5.436 1.00 97.25 100 VAL A O 1
ATOM 823 N N . VAL A 1 101 ? -4.238 1.781 6.303 1.00 96.75 101 VAL A N 1
ATOM 824 C CA . VAL A 1 101 ? -4.861 1.588 7.622 1.00 96.75 101 VAL A CA 1
ATOM 825 C C . VAL A 1 101 ? -5.135 2.933 8.298 1.00 96.75 101 VAL A C 1
ATOM 827 O O . VAL A 1 101 ? -6.211 3.146 8.849 1.00 96.75 101 VAL A O 1
ATOM 830 N N . LYS A 1 102 ? -4.208 3.893 8.201 1.00 95.50 102 LYS A N 1
ATOM 831 C CA . LYS A 1 102 ? -4.446 5.252 8.702 1.00 95.50 102 LYS A CA 1
ATOM 832 C C . LYS A 1 102 ? -5.607 5.939 7.989 1.00 95.50 102 LYS A C 1
ATOM 834 O O . LYS A 1 102 ? -6.363 6.646 8.646 1.00 95.50 102 LYS A O 1
ATOM 839 N N . ARG A 1 103 ? -5.740 5.769 6.669 1.00 95.94 103 ARG A N 1
ATOM 840 C CA . ARG A 1 103 ? -6.852 6.349 5.905 1.00 95.94 103 ARG A CA 1
ATOM 841 C C . ARG A 1 103 ? -8.188 5.732 6.315 1.00 95.94 103 ARG A C 1
ATOM 843 O O . ARG A 1 103 ? -9.124 6.500 6.486 1.00 95.94 103 ARG A O 1
ATOM 850 N N . LEU A 1 104 ? -8.245 4.413 6.526 1.00 96.62 104 LEU A N 1
ATOM 851 C CA . LEU A 1 104 ? -9.433 3.716 7.030 1.00 96.62 104 LEU A CA 1
ATOM 852 C C . LEU A 1 104 ? -9.905 4.323 8.356 1.00 96.62 104 LEU A C 1
ATOM 854 O O . LEU A 1 104 ? -11.029 4.799 8.442 1.00 96.62 104 LEU A O 1
ATOM 858 N N . PHE A 1 105 ? -9.030 4.363 9.365 1.00 95.12 105 PHE A N 1
ATOM 859 C CA . PHE A 1 105 ? -9.410 4.860 10.692 1.00 95.12 105 PHE A CA 1
ATOM 860 C C . PHE A 1 105 ? -9.676 6.363 10.725 1.00 95.12 105 PHE A C 1
ATOM 862 O O . PHE A 1 105 ? -10.479 6.807 11.532 1.00 95.12 105 PHE A O 1
ATOM 869 N N . ARG A 1 106 ? -9.040 7.143 9.845 1.00 94.06 106 ARG A N 1
ATOM 870 C CA . ARG A 1 106 ? -9.357 8.565 9.697 1.00 94.06 106 ARG A CA 1
ATOM 871 C C . ARG A 1 106 ? -10.734 8.783 9.073 1.00 94.06 106 ARG A C 1
ATOM 873 O O . ARG A 1 106 ? -11.464 9.638 9.536 1.00 94.06 106 ARG A O 1
ATOM 880 N N . TRP A 1 107 ? -11.077 8.032 8.028 1.00 94.88 107 TRP A N 1
ATOM 881 C CA . TRP A 1 107 ? -12.418 8.082 7.438 1.00 94.88 107 TRP A CA 1
ATOM 882 C C . TRP A 1 107 ? -13.476 7.659 8.468 1.00 94.88 107 TRP A C 1
ATOM 884 O O . TRP A 1 107 ? -14.459 8.363 8.666 1.00 94.88 107 TRP A O 1
ATOM 894 N N . ALA A 1 108 ? -13.209 6.578 9.205 1.00 93.50 108 ALA A N 1
ATOM 895 C CA . ALA A 1 108 ? -14.095 6.078 10.252 1.00 93.50 108 ALA A CA 1
ATOM 896 C C . ALA A 1 108 ? -14.347 7.097 11.374 1.00 93.50 108 ALA A C 1
ATOM 898 O O . ALA A 1 108 ? -15.458 7.150 11.892 1.00 93.50 108 ALA A O 1
ATOM 899 N N . SER A 1 109 ? -13.331 7.877 11.764 1.00 91.81 109 SER A N 1
ATOM 900 C CA . SER A 1 109 ? -13.463 8.881 12.825 1.00 91.81 109 SER A CA 1
ATOM 901 C C . SER A 1 109 ? -13.993 10.222 12.332 1.00 91.81 109 SER A C 1
ATOM 903 O O . SER A 1 109 ? -14.877 10.787 12.962 1.00 91.81 109 SER A O 1
ATOM 905 N N . ASP A 1 110 ? -13.440 10.741 11.234 1.00 89.31 110 ASP A N 1
ATOM 906 C CA . ASP A 1 110 ? -13.647 12.130 10.809 1.00 89.31 110 ASP A CA 1
ATOM 907 C C . ASP A 1 110 ? -14.835 12.277 9.846 1.00 89.31 110 ASP A C 1
ATOM 909 O O . ASP A 1 110 ? -15.446 13.340 9.804 1.00 89.31 110 ASP A O 1
ATOM 913 N N . GLU A 1 111 ? -15.113 11.259 9.021 1.00 89.62 111 GLU A N 1
ATOM 914 C CA . GLU A 1 111 ? -16.101 11.351 7.934 1.00 89.62 111 GLU A CA 1
ATOM 915 C C . GLU A 1 111 ? -17.433 10.669 8.300 1.00 89.62 111 GLU A C 1
ATOM 917 O O . GLU A 1 111 ? -18.485 11.159 7.904 1.00 89.62 111 GLU A O 1
ATOM 922 N N . GLU A 1 112 ? -17.404 9.582 9.079 1.00 89.88 112 GLU A N 1
ATOM 923 C CA . GLU A 1 112 ? -18.599 8.760 9.356 1.00 89.88 112 GLU A CA 1
ATOM 924 C C . GLU A 1 112 ? -18.942 8.593 10.845 1.00 89.88 112 GLU A C 1
ATOM 926 O O . GLU A 1 112 ? -19.976 8.018 11.174 1.00 89.88 112 GLU A O 1
ATOM 931 N N . GLU A 1 113 ? -18.068 9.041 11.752 1.00 88.56 113 GLU A N 1
ATOM 932 C CA . GLU A 1 113 ? -18.243 8.922 13.211 1.00 88.56 113 GLU A CA 1
ATOM 933 C C . GLU A 1 113 ? -18.463 7.477 13.724 1.00 88.56 113 GLU A C 1
ATOM 935 O O . GLU A 1 113 ? -18.943 7.265 14.838 1.00 88.56 113 GLU A O 1
ATOM 940 N N . TYR A 1 114 ? -18.072 6.458 12.947 1.00 87.50 114 TYR A N 1
ATOM 941 C CA . TYR A 1 114 ? -18.176 5.044 13.334 1.00 87.50 114 TYR A CA 1
ATOM 942 C C . TYR A 1 114 ? -17.283 4.670 14.516 1.00 87.50 114 TYR A C 1
ATOM 944 O O . TYR A 1 114 ? -17.562 3.699 15.219 1.00 87.50 114 TYR A O 1
ATOM 952 N N . VAL A 1 115 ? -16.170 5.386 14.682 1.00 87.44 115 VAL A N 1
ATOM 953 C CA . VAL A 1 115 ? -15.176 5.128 15.722 1.00 87.44 115 VAL A CA 1
ATOM 954 C C . VAL A 1 115 ? -14.792 6.445 16.375 1.00 87.44 115 VAL A C 1
ATOM 956 O O . VAL A 1 115 ? -14.402 7.391 15.688 1.00 87.44 115 VAL A O 1
ATOM 959 N N . LYS A 1 116 ? -14.831 6.505 17.709 1.00 85.00 116 LYS A N 1
ATOM 960 C CA . LYS A 1 116 ? -14.290 7.662 18.444 1.00 85.00 116 LYS A CA 1
ATOM 961 C C . LYS A 1 116 ? -12.821 7.906 18.102 1.00 85.00 116 LYS A C 1
ATOM 963 O O . LYS A 1 116 ? -12.063 6.976 17.830 1.00 85.00 116 LYS A O 1
ATOM 968 N N . GLU A 1 117 ? -12.385 9.162 18.176 1.00 79.00 117 GLU A N 1
ATOM 969 C CA . GLU A 1 117 ? -11.004 9.519 17.851 1.00 79.00 117 GLU A CA 1
ATOM 970 C C . GLU A 1 117 ? -9.990 8.729 18.711 1.00 79.00 117 GLU A C 1
ATOM 972 O O . GLU A 1 117 ? -9.796 8.994 19.896 1.00 79.00 117 GLU A O 1
ATOM 977 N N . ASN A 1 118 ? -9.301 7.766 18.089 1.00 74.00 118 ASN A N 1
ATOM 978 C CA . ASN A 1 118 ? -8.338 6.866 18.741 1.00 74.00 118 ASN A CA 1
ATOM 979 C C . ASN A 1 118 ? -6.866 7.226 18.439 1.00 74.00 118 ASN A C 1
ATOM 981 O O . ASN A 1 118 ? -5.922 6.530 18.829 1.00 74.00 118 ASN A O 1
ATOM 985 N N . GLY A 1 119 ? -6.647 8.327 17.712 1.00 80.50 119 GLY A N 1
ATOM 986 C CA . GLY A 1 119 ? -5.325 8.850 17.373 1.00 80.50 119 GLY A CA 1
ATOM 987 C C . GLY A 1 119 ? -4.495 7.964 16.435 1.00 80.50 119 GLY A C 1
ATOM 988 O O . GLY A 1 119 ? -3.312 8.260 16.238 1.00 80.50 119 GLY A O 1
ATOM 989 N N . ILE A 1 120 ? -5.059 6.910 15.825 1.00 88.81 120 ILE A N 1
ATOM 990 C CA . ILE A 1 120 ? -4.348 6.055 14.853 1.00 88.81 120 ILE A CA 1
ATOM 991 C C . ILE A 1 120 ? -3.835 6.874 13.669 1.00 88.81 120 ILE A C 1
ATOM 993 O O . ILE A 1 120 ? -2.699 6.698 13.223 1.00 88.81 120 ILE A O 1
ATOM 997 N N . TRP A 1 121 ? -4.612 7.851 13.210 1.00 80.69 121 TRP A N 1
ATOM 998 C CA . TRP A 1 121 ? -4.208 8.756 12.138 1.00 80.69 121 TRP A CA 1
ATOM 999 C C . TRP A 1 121 ? -2.965 9.607 12.495 1.00 80.69 121 TRP A C 1
ATOM 1001 O O . TRP A 1 121 ? -2.243 10.053 11.598 1.00 80.69 121 TRP A O 1
ATOM 1011 N N . ARG A 1 122 ? -2.628 9.760 13.787 1.00 86.31 122 ARG A N 1
ATOM 1012 C CA . ARG A 1 122 ? -1.407 10.441 14.273 1.00 86.31 122 ARG A CA 1
ATOM 1013 C C . ARG A 1 122 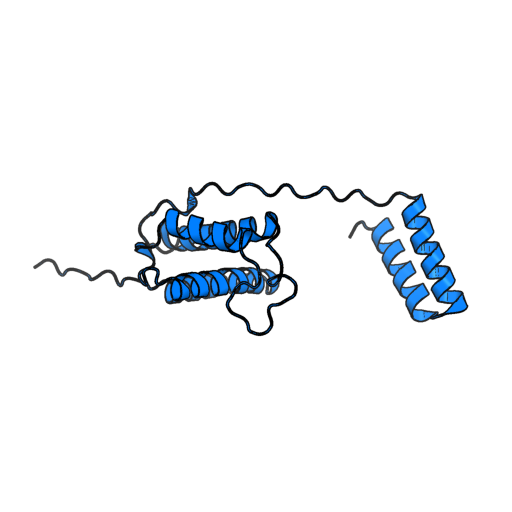? -0.183 9.522 14.341 1.00 86.31 122 ARG A C 1
ATOM 1015 O O . ARG A 1 122 ? 0.909 9.984 14.669 1.00 86.31 122 ARG A O 1
ATOM 1022 N N . LEU A 1 123 ? -0.328 8.227 14.048 1.00 90.81 123 LEU A N 1
ATOM 1023 C CA . LEU A 1 123 ? 0.793 7.287 14.013 1.00 90.81 123 LEU A CA 1
ATOM 1024 C C . LEU A 1 123 ? 1.845 7.757 12.996 1.00 90.81 123 LEU A C 1
ATOM 1026 O O . LEU A 1 123 ? 1.546 7.926 11.811 1.00 90.81 123 LEU A O 1
ATOM 1030 N N . LYS A 1 124 ? 3.085 7.963 13.448 1.00 90.31 124 LYS A N 1
ATOM 1031 C CA . LYS A 1 124 ? 4.208 8.276 12.558 1.00 90.31 124 LYS A CA 1
ATOM 1032 C C . LYS A 1 124 ? 4.632 7.006 11.826 1.00 90.31 124 LYS A C 1
ATOM 1034 O O . LYS A 1 124 ? 4.957 6.011 12.467 1.00 90.31 124 LYS A O 1
ATOM 1039 N N . LEU A 1 125 ? 4.615 7.055 10.498 1.00 91.25 125 LEU A N 1
ATOM 1040 C CA . LEU A 1 125 ? 5.124 5.982 9.650 1.00 91.25 125 LEU A CA 1
ATOM 1041 C C . LEU A 1 125 ? 6.550 6.342 9.221 1.00 91.25 125 LEU A C 1
ATOM 1043 O O . LEU A 1 125 ? 6.768 7.491 8.828 1.00 91.25 125 LEU A O 1
ATOM 1047 N N . PRO A 1 126 ? 7.513 5.409 9.283 1.00 82.19 126 PRO A N 1
ATOM 1048 C CA . PRO A 1 126 ? 8.840 5.656 8.740 1.00 82.19 126 PRO A CA 1
ATOM 1049 C C . PRO A 1 126 ? 8.718 5.852 7.227 1.00 82.19 126 PRO A C 1
ATOM 1051 O O . PRO A 1 126 ? 8.188 4.986 6.528 1.00 82.19 126 PRO A O 1
ATOM 1054 N N . ALA A 1 127 ? 9.171 7.002 6.727 1.00 80.44 127 ALA A N 1
ATOM 1055 C CA . ALA A 1 127 ? 9.163 7.270 5.297 1.00 80.44 127 ALA A CA 1
ATOM 1056 C C . ALA A 1 127 ? 10.115 6.283 4.598 1.00 80.44 127 ALA A C 1
ATOM 1058 O O . ALA A 1 127 ? 11.269 6.142 5.019 1.00 80.44 127 ALA A O 1
ATOM 1059 N N . PRO A 1 128 ? 9.659 5.566 3.560 1.00 86.00 128 PRO A N 1
ATOM 1060 C CA . PRO A 1 128 ? 10.537 4.699 2.804 1.00 86.00 128 PRO A CA 1
ATOM 1061 C C . PRO A 1 128 ? 11.539 5.565 2.041 1.00 86.00 128 PRO A C 1
ATOM 1063 O O . PRO A 1 128 ? 11.164 6.518 1.362 1.00 86.00 128 PRO A O 1
ATOM 1066 N N . HIS A 1 129 ? 12.818 5.213 2.132 1.00 78.38 129 HIS A N 1
ATOM 1067 C CA . HIS A 1 129 ? 13.827 5.773 1.245 1.00 78.38 129 HIS A CA 1
ATOM 1068 C C . HIS A 1 129 ? 13.633 5.103 -0.112 1.00 78.38 129 HIS A C 1
ATOM 1070 O O . HIS A 1 129 ? 14.052 3.961 -0.318 1.00 78.38 129 HIS A O 1
ATOM 1076 N N . PHE A 1 130 ? 12.909 5.766 -1.011 1.00 74.94 130 PHE A N 1
ATOM 1077 C CA . PHE A 1 130 ? 12.826 5.310 -2.389 1.00 74.94 130 PHE A CA 1
ATOM 1078 C C . PHE A 1 130 ? 14.213 5.445 -3.001 1.00 74.94 130 PHE A C 1
ATOM 1080 O O . PHE A 1 130 ? 14.819 6.515 -2.954 1.00 74.94 130 PHE A O 1
ATOM 1087 N N . ARG A 1 131 ? 14.732 4.342 -3.543 1.00 75.50 131 ARG A N 1
ATOM 1088 C CA . ARG A 1 131 ? 15.956 4.397 -4.333 1.00 75.50 131 ARG A CA 1
ATOM 1089 C C . ARG A 1 131 ? 15.657 5.307 -5.518 1.00 75.50 131 ARG A C 1
ATOM 1091 O O . ARG A 1 131 ? 14.745 5.002 -6.284 1.00 75.50 131 ARG A O 1
ATOM 1098 N N . GLN A 1 132 ? 16.380 6.417 -5.630 1.00 77.94 132 GLN A N 1
ATOM 1099 C CA . GLN A 1 132 ? 16.365 7.194 -6.860 1.00 77.94 132 GLN A CA 1
ATOM 1100 C C . GLN A 1 132 ? 16.803 6.248 -7.978 1.00 77.94 132 GLN A C 1
ATOM 1102 O O . GLN A 1 132 ? 17.846 5.597 -7.880 1.00 77.94 132 GLN A O 1
ATOM 1107 N N . VAL A 1 133 ? 15.923 6.064 -8.958 1.00 83.75 133 VAL A N 1
ATOM 1108 C CA . VAL A 1 133 ? 16.254 5.318 -10.165 1.00 83.75 133 VAL A CA 1
ATOM 1109 C C . VAL A 1 133 ? 17.006 6.304 -11.039 1.00 83.75 133 VAL A C 1
ATOM 1111 O O . VAL A 1 133 ? 16.428 7.303 -11.461 1.00 83.75 133 VAL A O 1
ATOM 1114 N N . GLU A 1 134 ? 18.297 6.051 -11.225 1.00 90.31 134 GLU A N 1
ATOM 1115 C CA . GLU A 1 134 ? 19.115 6.799 -12.176 1.00 90.31 134 GLU A CA 1
ATOM 1116 C C . GLU A 1 134 ? 18.501 6.645 -13.576 1.00 90.31 134 GLU A C 1
ATOM 1118 O O . GLU A 1 134 ? 18.190 5.515 -13.975 1.00 90.31 134 GLU A O 1
ATOM 1123 N N . PRO A 1 135 ? 18.273 7.749 -14.306 1.00 90.56 135 PRO A N 1
ATOM 1124 C CA . PRO A 1 135 ? 17.873 7.684 -15.703 1.00 90.56 135 PRO A CA 1
ATOM 1125 C C . PRO A 1 135 ? 18.933 6.971 -16.545 1.00 90.56 135 PRO A C 1
ATOM 1127 O O . PRO A 1 135 ? 20.122 7.020 -16.233 1.00 90.56 135 PRO A O 1
ATOM 1130 N N . TYR A 1 136 ? 18.503 6.351 -17.643 1.00 92.94 136 TYR A N 1
ATOM 1131 C CA . TYR A 1 136 ? 19.442 5.848 -18.639 1.00 92.94 136 TYR A CA 1
ATOM 1132 C C . TYR A 1 136 ? 20.193 7.008 -19.291 1.00 92.94 136 TYR A C 1
ATOM 1134 O O . TYR A 1 136 ? 19.606 8.040 -19.617 1.00 92.94 136 TYR A O 1
ATOM 1142 N N . THR A 1 137 ? 21.486 6.811 -19.502 1.00 95.81 137 THR A N 1
ATOM 1143 C CA . THR A 1 137 ? 22.320 7.704 -20.307 1.00 95.81 137 THR A CA 1
ATOM 1144 C C . THR A 1 137 ? 21.993 7.561 -21.793 1.00 95.81 137 THR A C 1
ATOM 1146 O O . THR A 1 137 ? 21.521 6.510 -22.232 1.00 95.81 137 THR A O 1
ATOM 1149 N N . ASP A 1 138 ? 22.318 8.578 -22.595 1.00 95.50 138 ASP A N 1
ATOM 1150 C CA . ASP A 1 138 ? 22.136 8.532 -24.054 1.00 95.50 138 ASP A CA 1
ATOM 1151 C C . ASP A 1 138 ? 22.796 7.290 -24.670 1.00 95.50 138 ASP A C 1
ATOM 1153 O O . ASP A 1 138 ? 22.205 6.617 -25.510 1.00 95.50 138 ASP A O 1
ATOM 1157 N N . THR A 1 139 ? 23.989 6.918 -24.200 1.00 97.19 139 THR A N 1
ATOM 1158 C CA . THR A 1 139 ? 24.705 5.721 -24.662 1.00 97.19 139 THR A CA 1
ATOM 1159 C C . THR A 1 139 ? 23.947 4.429 -24.349 1.00 97.19 139 THR A C 1
ATOM 1161 O O . THR A 1 139 ? 23.886 3.527 -25.185 1.00 97.19 139 THR A O 1
ATOM 1164 N N . GLU A 1 140 ? 23.350 4.320 -23.160 1.00 97.00 140 GLU A N 1
ATOM 1165 C CA . GLU A 1 140 ? 22.539 3.157 -22.786 1.00 97.00 140 GLU A CA 1
ATOM 1166 C C . GLU A 1 140 ? 21.248 3.092 -23.607 1.00 97.00 140 GLU A C 1
ATOM 1168 O O . GLU A 1 140 ? 20.874 2.014 -24.066 1.00 97.00 140 GLU A O 1
ATOM 1173 N N . VAL A 1 141 ? 20.602 4.234 -23.861 1.00 96.25 141 VAL A N 1
ATOM 1174 C CA . VAL A 1 141 ? 19.418 4.312 -24.730 1.00 96.25 141 VAL A CA 1
ATOM 1175 C C . VAL A 1 141 ? 19.761 3.899 -26.162 1.00 96.25 141 VAL A C 1
ATOM 1177 O O . VAL A 1 141 ? 19.049 3.086 -26.752 1.00 96.25 141 VAL A O 1
ATOM 1180 N N . MET A 1 142 ? 20.875 4.388 -26.710 1.00 97.00 142 MET A N 1
ATOM 1181 C CA . MET A 1 142 ? 21.345 3.985 -28.039 1.00 97.00 142 MET A CA 1
ATOM 1182 C C . MET A 1 142 ? 21.638 2.484 -28.101 1.00 97.00 142 MET A C 1
ATOM 1184 O O . MET A 1 142 ? 21.208 1.820 -29.041 1.00 97.00 142 MET A O 1
ATOM 1188 N N . SER A 1 143 ? 22.255 1.923 -27.058 1.00 97.50 143 SER A N 1
ATOM 1189 C CA . SER A 1 143 ? 22.503 0.478 -26.966 1.00 97.50 143 SER A CA 1
ATOM 1190 C C . SER A 1 143 ? 21.198 -0.336 -26.962 1.00 97.50 143 SER A C 1
ATOM 1192 O O . SER A 1 143 ? 21.126 -1.406 -27.566 1.00 97.50 143 SER A O 1
ATOM 1194 N N . LEU A 1 144 ? 20.136 0.165 -26.315 1.00 96.88 144 LEU A N 1
ATOM 1195 C CA . LEU A 1 144 ? 18.814 -0.474 -26.337 1.00 96.88 144 LEU A CA 1
ATOM 1196 C C . LEU A 1 144 ? 18.178 -0.443 -27.736 1.00 96.88 144 LEU A C 1
ATOM 1198 O O . LEU A 1 144 ? 17.563 -1.428 -28.151 1.00 96.88 144 LEU A O 1
ATOM 1202 N N . LEU A 1 145 ? 18.324 0.666 -28.467 1.00 97.06 145 LEU A N 1
ATOM 1203 C CA . LEU A 1 145 ? 17.824 0.794 -29.840 1.00 97.06 145 LEU A CA 1
ATOM 1204 C C . LEU A 1 145 ? 18.587 -0.114 -30.811 1.00 97.06 145 LEU A C 1
ATOM 1206 O O . LEU A 1 145 ? 17.966 -0.784 -31.634 1.00 97.06 145 LEU A O 1
ATOM 1210 N N . GLU A 1 146 ? 19.910 -0.203 -30.678 1.00 97.19 146 GLU A N 1
ATOM 1211 C CA . GLU A 1 146 ? 20.742 -1.120 -31.464 1.00 97.19 146 GLU A CA 1
ATOM 1212 C C . GLU A 1 146 ? 20.349 -2.584 -31.233 1.00 97.19 146 GLU A C 1
ATOM 1214 O O . GLU A 1 146 ? 20.205 -3.343 -32.192 1.00 97.19 146 GLU A O 1
ATOM 1219 N N . ALA A 1 147 ? 20.078 -2.971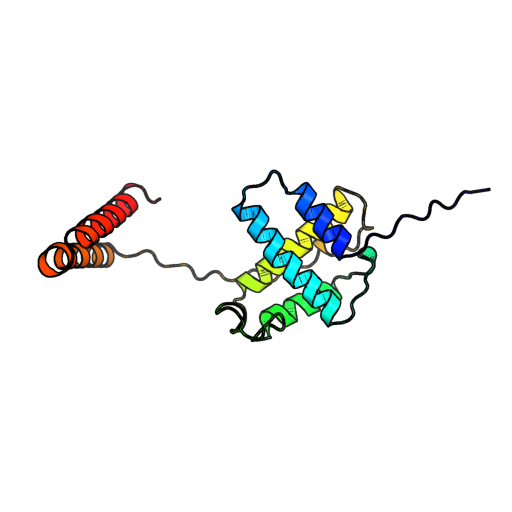 -29.982 1.00 96.94 147 ALA A N 1
ATOM 1220 C CA . ALA A 1 147 ? 19.581 -4.309 -29.667 1.00 96.94 147 ALA A CA 1
ATOM 1221 C C . ALA A 1 147 ? 18.218 -4.601 -30.328 1.00 96.94 147 ALA A C 1
ATOM 1223 O O . ALA A 1 147 ? 17.971 -5.725 -30.771 1.00 96.94 147 ALA A O 1
ATOM 1224 N N . CYS A 1 148 ? 17.339 -3.597 -30.437 1.00 97.06 148 CYS A N 1
ATOM 1225 C CA . CYS A 1 148 ? 16.066 -3.733 -31.152 1.00 97.06 148 CYS A CA 1
ATOM 1226 C C . CYS A 1 148 ? 16.269 -3.891 -32.668 1.00 97.06 148 CYS A C 1
ATOM 1228 O O . CYS A 1 148 ? 15.563 -4.679 -33.299 1.00 97.06 148 CYS A O 1
ATOM 1230 N N . GLU A 1 149 ? 17.241 -3.187 -33.252 1.00 96.56 149 GLU A N 1
ATOM 1231 C CA . GLU A 1 149 ? 17.603 -3.313 -34.670 1.00 96.56 149 GLU A CA 1
ATOM 1232 C C . GLU A 1 149 ? 18.215 -4.691 -34.977 1.00 96.56 149 GLU A C 1
ATOM 1234 O O . GLU A 1 149 ? 17.900 -5.313 -35.994 1.00 96.56 149 GLU A O 1
ATOM 1239 N N . GLU A 1 150 ? 19.047 -5.224 -34.080 1.00 97.06 150 GLU A N 1
ATOM 1240 C CA . GLU A 1 150 ? 19.559 -6.591 -34.196 1.00 97.06 150 GLU A CA 1
ATOM 1241 C C . GLU A 1 150 ? 18.417 -7.620 -34.110 1.00 97.06 150 GLU A C 1
ATOM 1243 O O . GLU A 1 150 ? 18.327 -8.528 -34.945 1.00 97.06 150 GLU A O 1
ATOM 1248 N N . GLU A 1 151 ? 17.496 -7.459 -33.150 1.00 96.44 151 GLU A N 1
ATOM 1249 C CA . GLU A 1 151 ? 16.309 -8.313 -33.030 1.00 96.44 151 GLU A CA 1
ATOM 1250 C C . GLU A 1 151 ? 15.447 -8.256 -34.298 1.00 96.44 151 GLU A C 1
ATOM 1252 O O . GLU A 1 151 ? 15.005 -9.304 -34.778 1.00 96.44 151 GLU A O 1
ATOM 1257 N N . TYR A 1 152 ? 15.272 -7.066 -34.879 1.00 95.50 152 TYR A N 1
ATOM 1258 C CA . TYR A 1 152 ? 14.554 -6.871 -36.134 1.00 95.50 152 TYR A CA 1
ATOM 1259 C C . TYR A 1 152 ? 15.185 -7.664 -37.285 1.00 95.50 152 TYR A C 1
ATOM 1261 O O . TYR A 1 152 ? 14.479 -8.364 -38.016 1.00 95.50 152 TYR A O 1
ATOM 1269 N N . ARG A 1 153 ? 16.514 -7.581 -37.430 1.00 94.75 153 ARG A N 1
ATOM 1270 C CA . ARG A 1 153 ? 17.256 -8.184 -38.549 1.00 94.75 153 ARG A CA 1
ATOM 1271 C C . ARG A 1 153 ? 17.392 -9.697 -38.451 1.00 94.75 153 ARG A C 1
ATOM 1273 O O . ARG A 1 153 ? 17.304 -10.373 -39.472 1.00 94.75 153 ARG A O 1
ATOM 1280 N N . PHE A 1 154 ? 17.641 -10.227 -37.254 1.00 94.94 154 PHE A N 1
ATOM 1281 C CA . PHE A 1 154 ? 18.110 -11.610 -37.101 1.00 94.94 154 PHE A CA 1
ATOM 1282 C C . PHE A 1 154 ? 17.152 -12.532 -36.348 1.00 94.94 154 PHE A C 1
ATOM 1284 O O . PHE A 1 154 ? 17.378 -13.742 -36.331 1.00 94.94 154 PHE A O 1
ATOM 1291 N N . ARG A 1 155 ? 16.101 -12.003 -35.705 1.00 92.38 155 ARG A N 1
ATOM 1292 C CA . ARG A 1 155 ? 15.202 -12.811 -34.863 1.00 92.38 155 ARG A CA 1
ATOM 1293 C C . ARG A 1 155 ? 13.733 -12.591 -35.184 1.00 92.38 155 ARG A C 1
ATOM 1295 O O . ARG A 1 155 ? 13.081 -13.470 -35.737 1.00 92.38 155 ARG A O 1
ATOM 1302 N N . SER A 1 156 ? 13.198 -11.438 -34.801 1.00 95.12 156 SER A N 1
ATOM 1303 C CA . SER A 1 156 ? 11.784 -11.112 -34.908 1.00 95.12 156 SER A CA 1
ATOM 1304 C C . SER A 1 156 ? 11.620 -9.670 -35.355 1.00 95.12 156 SER A C 1
ATOM 1306 O O . SER A 1 156 ? 11.649 -8.741 -34.550 1.00 95.12 156 SER A O 1
ATOM 1308 N N . CYS A 1 157 ? 11.370 -9.513 -36.653 1.00 94.31 157 CYS A N 1
ATOM 1309 C CA . CYS A 1 157 ? 11.046 -8.241 -37.292 1.00 94.31 157 CYS A CA 1
ATOM 1310 C C . CYS A 1 157 ? 9.933 -7.489 -36.531 1.00 94.31 157 CYS A C 1
ATOM 1312 O O . CYS A 1 157 ? 10.086 -6.323 -36.182 1.00 94.31 157 CYS A O 1
ATOM 1314 N N . PHE A 1 158 ? 8.853 -8.177 -36.146 1.00 96.19 158 PHE A N 1
ATOM 1315 C CA . PHE A 1 158 ? 7.765 -7.534 -35.406 1.00 96.19 158 PHE A CA 1
ATOM 1316 C C . PHE A 1 158 ? 8.187 -7.033 -34.015 1.00 96.19 158 PHE A C 1
ATOM 1318 O O . PHE A 1 158 ? 7.849 -5.908 -33.646 1.00 96.19 158 PHE A O 1
ATOM 1325 N N . LEU A 1 159 ? 8.904 -7.846 -33.228 1.00 95.25 159 LEU A N 1
ATOM 1326 C CA . LEU A 1 159 ? 9.304 -7.449 -31.873 1.00 95.25 159 LEU A CA 1
ATOM 1327 C C . LEU A 1 159 ? 10.353 -6.338 -31.903 1.00 95.25 159 LEU A C 1
ATOM 1329 O O . LEU A 1 159 ? 10.175 -5.355 -31.186 1.00 95.25 159 LEU A O 1
ATOM 1333 N N . GLY A 1 160 ? 11.354 -6.445 -32.781 1.00 96.69 160 GLY A N 1
ATOM 1334 C CA . GLY A 1 160 ? 12.388 -5.425 -32.946 1.00 96.69 160 GLY A CA 1
ATOM 1335 C C . GLY A 1 160 ? 11.799 -4.070 -33.341 1.00 96.69 160 GLY A C 1
ATOM 1336 O O . GLY A 1 160 ? 12.028 -3.078 -32.649 1.00 96.69 160 GLY A O 1
ATOM 1337 N N . SER A 1 161 ? 10.936 -4.028 -34.369 1.00 96.38 161 SER A N 1
ATOM 1338 C CA . SER A 1 161 ? 10.255 -2.783 -34.761 1.00 96.38 161 SER A CA 1
ATOM 1339 C C . SER A 1 161 ? 9.372 -2.223 -33.649 1.00 96.38 161 SER A C 1
ATOM 1341 O O . SER A 1 161 ? 9.420 -1.027 -33.371 1.00 96.38 161 SER A O 1
ATOM 1343 N N . ARG A 1 162 ? 8.555 -3.066 -32.999 1.00 97.19 162 ARG A N 1
ATOM 1344 C CA . ARG A 1 162 ? 7.625 -2.616 -31.954 1.00 97.19 162 ARG A CA 1
ATOM 1345 C C . ARG A 1 162 ? 8.372 -2.070 -30.739 1.00 97.19 162 ARG A C 1
ATOM 1347 O O . ARG A 1 162 ? 8.029 -1.000 -30.250 1.00 97.19 162 ARG A O 1
ATOM 1354 N N . ASN A 1 163 ? 9.354 -2.809 -30.233 1.00 97.12 163 ASN A N 1
ATOM 1355 C CA . ASN A 1 163 ? 10.101 -2.424 -29.039 1.00 97.12 163 ASN A CA 1
ATOM 1356 C C . ASN A 1 163 ? 10.933 -1.160 -29.308 1.00 97.12 163 ASN A C 1
ATOM 1358 O O . ASN A 1 163 ? 10.899 -0.240 -28.495 1.00 97.12 163 ASN A O 1
ATOM 1362 N N . GLY A 1 164 ? 11.584 -1.068 -30.476 1.00 96.94 164 GLY A N 1
ATOM 1363 C CA . GLY A 1 164 ? 12.321 0.129 -30.886 1.00 96.94 164 GLY A CA 1
ATOM 1364 C C . GLY A 1 164 ? 11.424 1.365 -30.990 1.00 96.94 164 GLY A C 1
ATOM 1365 O O . GLY A 1 164 ? 11.756 2.415 -30.443 1.00 96.94 164 GLY A O 1
ATOM 1366 N N . ALA A 1 165 ? 10.243 1.231 -31.604 1.00 97.00 165 ALA A N 1
ATOM 1367 C CA . ALA A 1 165 ? 9.269 2.320 -31.679 1.00 97.00 165 ALA A CA 1
ATOM 1368 C C . ALA A 1 165 ? 8.778 2.762 -30.290 1.00 97.00 165 ALA A C 1
ATOM 1370 O O . ALA A 1 165 ? 8.673 3.958 -30.034 1.00 97.00 165 ALA A O 1
ATOM 1371 N N . ILE A 1 166 ? 8.515 1.817 -29.380 1.00 96.31 166 ILE A N 1
ATOM 1372 C CA . ILE A 1 166 ? 8.122 2.121 -27.995 1.00 96.31 166 ILE A CA 1
ATOM 1373 C C . ILE A 1 166 ? 9.214 2.933 -27.285 1.00 96.31 166 ILE A C 1
ATOM 1375 O O . ILE A 1 166 ? 8.904 3.948 -26.667 1.00 96.31 166 ILE A O 1
ATOM 1379 N N . ILE A 1 167 ? 10.482 2.522 -27.394 1.00 95.75 167 ILE A N 1
ATOM 1380 C CA . ILE A 1 167 ? 11.607 3.244 -26.778 1.00 95.75 167 ILE A CA 1
ATOM 1381 C C . ILE A 1 167 ? 11.714 4.658 -27.356 1.00 95.75 167 ILE A C 1
ATOM 1383 O O . ILE A 1 167 ? 11.803 5.615 -26.594 1.00 95.75 167 ILE A O 1
ATOM 1387 N N . ALA A 1 168 ? 11.637 4.805 -28.681 1.00 95.06 168 ALA A N 1
ATOM 1388 C CA . ALA A 1 168 ? 11.707 6.112 -29.330 1.00 95.06 168 ALA A CA 1
ATOM 1389 C C . ALA A 1 168 ? 10.579 7.053 -28.869 1.00 95.06 168 ALA A C 1
ATOM 1391 O O . ALA A 1 168 ? 10.831 8.217 -28.565 1.00 95.06 168 ALA A O 1
ATOM 1392 N N . VAL A 1 169 ? 9.349 6.539 -28.746 1.00 96.25 169 VAL A N 1
ATOM 1393 C CA . VAL A 1 169 ? 8.206 7.307 -28.225 1.00 96.25 169 VAL A CA 1
ATOM 1394 C C . VAL A 1 169 ? 8.425 7.712 -26.766 1.00 96.25 169 VAL A C 1
ATOM 1396 O O . VAL A 1 169 ? 8.117 8.848 -26.405 1.00 96.25 169 VAL A O 1
ATOM 1399 N N . PHE A 1 170 ? 8.986 6.834 -25.927 1.00 94.19 170 PHE A N 1
ATOM 1400 C CA . PHE A 1 170 ? 9.317 7.188 -24.544 1.00 94.19 170 PHE A CA 1
ATOM 1401 C C . PHE A 1 170 ? 10.374 8.291 -24.462 1.00 94.19 170 PHE A C 1
ATOM 1403 O O . PHE A 1 170 ? 10.229 9.202 -23.649 1.00 94.19 170 PHE A O 1
ATOM 1410 N N . CYS A 1 171 ? 11.400 8.244 -25.313 1.00 92.81 171 CYS A N 1
ATOM 1411 C CA . CYS A 1 171 ? 12.424 9.286 -25.378 1.00 92.81 171 CYS A CA 1
ATOM 1412 C C . CYS A 1 171 ? 11.854 10.642 -25.820 1.00 92.81 171 CYS A C 1
ATOM 1414 O O . CYS A 1 171 ? 12.248 11.665 -25.269 1.00 92.81 171 CYS A O 1
ATOM 1416 N N . ASP A 1 172 ? 10.922 10.653 -26.776 1.00 94.19 172 ASP A N 1
ATOM 1417 C CA . ASP A 1 172 ? 10.326 11.887 -27.307 1.00 94.19 172 ASP A CA 1
ATOM 1418 C C . ASP A 1 172 ? 9.283 12.501 -26.354 1.00 94.19 172 ASP A C 1
ATOM 1420 O O . ASP A 1 172 ? 9.214 13.716 -26.175 1.00 94.19 172 ASP A O 1
ATOM 1424 N N . THR A 1 173 ? 8.473 11.661 -25.701 1.00 94.25 173 THR A N 1
ATOM 1425 C CA . THR A 1 173 ? 7.295 12.122 -24.942 1.00 94.25 173 THR A CA 1
ATOM 1426 C C . THR A 1 173 ? 7.468 12.107 -23.424 1.00 94.25 173 THR A C 1
ATOM 1428 O O . THR A 1 173 ? 6.683 12.744 -22.713 1.00 94.25 173 THR A O 1
ATOM 1431 N N . GLY A 1 174 ? 8.461 11.377 -22.905 1.00 82.88 174 GLY A N 1
ATOM 1432 C CA . GLY A 1 174 ? 8.683 11.194 -21.469 1.00 82.88 174 GLY A CA 1
ATOM 1433 C C . GLY A 1 174 ? 7.532 10.495 -20.732 1.00 82.88 174 GLY A C 1
ATOM 1434 O O . GLY A 1 174 ? 7.410 10.666 -19.516 1.00 82.88 174 GLY A O 1
ATOM 1435 N N . ARG A 1 175 ? 6.656 9.767 -21.443 1.00 56.12 175 ARG A N 1
ATOM 1436 C CA . ARG A 1 175 ? 5.449 9.121 -20.901 1.00 56.12 175 ARG A CA 1
ATOM 1437 C C . ARG A 1 175 ? 5.281 7.686 -21.343 1.00 56.12 175 ARG A C 1
ATOM 1439 O O . ARG A 1 175 ? 5.266 7.472 -22.569 1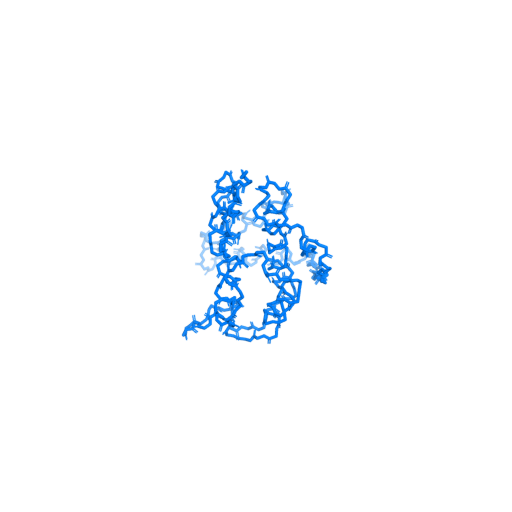.00 56.12 175 ARG A O 1
#

Foldseek 3Di:
DPPPPPLPQAFLVNLLVVVLVVCVPDDPVVSVLLCVLSVLLVLVCVVVVHDRGPQSDALVSLVVVLCCQQPDAQGDPDPDRDPCRRDGHALVVSLSSLVSVLVSVCCCVPVPNSYDCRCSVVDDRPDHPDPPDDDDDPVRLVVQLVVLVCCCPPPNVVRSVVSNVVSVCCVVPVD